Protein AF-F8D736-F1 (afdb_monomer_lite)

pLDDT: mean 84.11, std 11.19, range [50.22, 94.44]

Radius of gyration: 22.38 Å; chains: 1; bounding box: 43×28×70 Å

Organism: Halopiger xanaduensis (strain DSM 18323 / JCM 14033 / SH-6) (NCBI:txid797210)

Foldseek 3Di:
DDPVVVVVVVVVVLVVVVVVLVVLQVVLCCCPPPVHDDPLLVVLVVCCVVPVPVSLVSDVSSVSVVVSVVVVVVSVVVCVVVVVVVVVVVVVVVVVVVVVVVVVVD

Secondary structure (DSSP, 8-state):
--HHHHHHHHHHHHHHHHHHHHHHHHHHHHIIIII---HHHHHHHHHTTT-HHHHHHH-HHHHHHHHHHHHHHHHHHHHHHHHHHHHHHHHHHHHHHHHHHHHTT-

Structure (mmCIF, N/CA/C/O backbone):
data_AF-F8D736-F1
#
_entry.id   AF-F8D736-F1
#
loop_
_atom_site.group_PDB
_atom_site.id
_atom_site.type_symbol
_atom_site.label_atom_id
_atom_site.label_alt_id
_atom_site.label_comp_id
_atom_site.label_asym_id
_atom_site.label_entity_id
_atom_site.label_seq_id
_atom_site.pdbx_PDB_ins_code
_atom_site.Cartn_x
_atom_site.Cartn_y
_atom_site.Cartn_z
_atom_site.occupancy
_atom_site.B_iso_or_equiv
_atom_site.auth_seq_id
_atom_site.auth_comp_id
_atom_site.auth_asym_id
_atom_site.auth_atom_id
_atom_site.pdbx_PDB_model_num
ATOM 1 N N . MET A 1 1 ? 26.985 -11.317 -12.973 1.00 50.22 1 MET A N 1
ATOM 2 C CA . MET A 1 1 ? 25.538 -11.634 -12.963 1.00 50.22 1 MET A CA 1
ATOM 3 C C . MET A 1 1 ? 24.896 -10.781 -14.0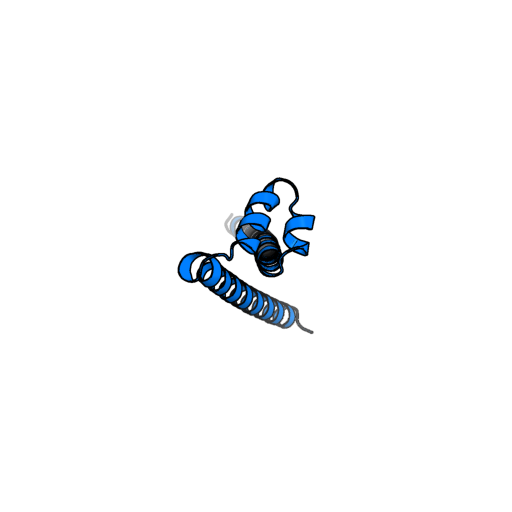50 1.00 50.22 1 MET A C 1
ATOM 5 O O . MET A 1 1 ? 25.057 -9.572 -14.001 1.00 50.22 1 MET A O 1
ATOM 9 N N . THR A 1 2 ? 24.339 -11.381 -15.103 1.00 53.56 2 THR A N 1
ATOM 10 C CA . THR A 1 2 ? 23.869 -10.651 -16.296 1.00 53.56 2 THR A CA 1
ATOM 11 C C . THR A 1 2 ? 22.703 -9.712 -15.965 1.00 53.56 2 THR A C 1
ATOM 13 O O . THR A 1 2 ? 21.812 -10.070 -15.196 1.00 53.56 2 THR A O 1
ATOM 16 N N . ASP A 1 3 ? 22.703 -8.521 -16.570 1.00 65.88 3 ASP A N 1
ATOM 17 C CA . ASP A 1 3 ? 21.742 -7.420 -16.354 1.00 65.88 3 ASP A CA 1
ATOM 18 C C . ASP A 1 3 ? 20.267 -7.875 -16.477 1.00 65.88 3 ASP A C 1
ATOM 20 O O . ASP A 1 3 ? 19.382 -7.485 -15.714 1.00 65.88 3 ASP A O 1
ATOM 24 N N . HIS A 1 4 ? 20.010 -8.840 -17.366 1.00 62.53 4 HIS A N 1
ATOM 25 C CA . HIS A 1 4 ? 18.702 -9.479 -17.525 1.00 62.53 4 HIS A CA 1
ATOM 26 C C . HIS A 1 4 ? 18.220 -10.261 -16.294 1.00 62.53 4 HIS A C 1
ATOM 28 O O . HIS A 1 4 ? 17.026 -10.230 -15.998 1.00 62.53 4 HIS A O 1
ATOM 34 N N . THR A 1 5 ? 19.109 -10.948 -15.573 1.00 69.38 5 THR A N 1
ATOM 35 C CA . THR A 1 5 ? 18.757 -11.762 -14.398 1.00 69.38 5 THR A CA 1
ATOM 36 C C . THR A 1 5 ? 18.409 -10.873 -13.209 1.00 69.38 5 THR A C 1
ATOM 38 O O . THR A 1 5 ? 17.396 -11.101 -12.551 1.00 69.38 5 THR A O 1
ATOM 41 N N . VAL A 1 6 ? 19.185 -9.805 -12.994 1.00 68.19 6 VAL A N 1
ATOM 42 C CA . VAL A 1 6 ? 18.918 -8.791 -11.958 1.00 68.19 6 VAL A CA 1
ATOM 43 C C . VAL A 1 6 ? 17.578 -8.104 -12.220 1.00 68.19 6 VAL A C 1
ATOM 45 O O . VAL A 1 6 ? 16.747 -7.991 -11.320 1.00 68.19 6 VAL A O 1
ATOM 48 N N . ARG A 1 7 ? 17.308 -7.739 -13.480 1.00 70.06 7 ARG A N 1
ATOM 49 C CA . ARG A 1 7 ? 16.031 -7.136 -13.874 1.00 70.06 7 ARG A CA 1
ATOM 50 C C . ARG A 1 7 ? 14.849 -8.082 -13.649 1.00 70.06 7 ARG A C 1
ATOM 52 O O . ARG A 1 7 ? 13.811 -7.643 -13.166 1.00 70.06 7 ARG A O 1
ATOM 59 N N . ARG A 1 8 ? 14.984 -9.371 -13.982 1.00 72.31 8 ARG A N 1
ATOM 60 C CA . ARG A 1 8 ? 13.905 -10.366 -13.830 1.00 72.31 8 ARG A CA 1
ATOM 61 C C . ARG A 1 8 ? 13.549 -10.599 -12.362 1.00 72.31 8 ARG A C 1
ATOM 63 O O . ARG A 1 8 ? 12.374 -10.536 -12.021 1.00 72.31 8 ARG A O 1
ATOM 70 N N . VAL A 1 9 ? 14.557 -10.796 -11.509 1.00 75.62 9 VAL A N 1
ATOM 71 C CA . VAL A 1 9 ? 14.366 -10.964 -10.058 1.00 75.62 9 VAL A CA 1
ATOM 72 C C . VAL A 1 9 ? 13.740 -9.709 -9.449 1.00 75.62 9 VAL A C 1
ATOM 74 O O . VAL A 1 9 ? 12.784 -9.826 -8.687 1.00 75.62 9 VAL A O 1
ATOM 77 N N . GLY A 1 10 ? 14.199 -8.517 -9.846 1.00 77.88 10 GLY A N 1
ATOM 78 C CA . GLY A 1 10 ? 13.621 -7.250 -9.390 1.00 77.88 10 GLY A CA 1
ATOM 79 C C . GLY A 1 10 ? 12.124 -7.129 -9.694 1.00 77.88 10 GLY A C 1
ATOM 80 O O . GLY A 1 10 ? 11.348 -6.752 -8.820 1.00 77.88 10 GLY A O 1
ATOM 81 N N . TRP A 1 11 ? 11.694 -7.529 -10.893 1.00 80.00 11 TRP A N 1
ATOM 82 C CA . TRP A 1 11 ? 10.274 -7.537 -11.258 1.00 80.00 11 TRP A CA 1
ATOM 83 C C . TRP A 1 11 ? 9.456 -8.582 -10.498 1.00 80.00 11 TRP A C 1
ATOM 85 O O . TRP A 1 11 ? 8.319 -8.301 -10.127 1.00 80.00 11 TRP A O 1
ATOM 95 N N . THR A 1 12 ? 10.011 -9.767 -10.237 1.00 84.88 12 THR A N 1
ATOM 96 C CA . THR A 1 12 ? 9.321 -10.790 -9.438 1.00 84.88 12 THR A CA 1
ATOM 97 C C . THR A 1 12 ? 9.130 -10.330 -7.996 1.00 84.88 12 THR A C 1
ATOM 99 O O . THR A 1 12 ? 8.025 -10.432 -7.475 1.00 84.88 12 THR A O 1
ATOM 102 N N . VAL A 1 13 ? 10.167 -9.763 -7.371 1.00 84.31 13 VAL A N 1
ATOM 103 C CA . VAL A 1 13 ? 10.081 -9.220 -6.005 1.00 84.31 13 VAL A CA 1
ATOM 104 C C . VAL A 1 13 ? 9.072 -8.074 -5.939 1.00 84.31 13 VAL A C 1
ATOM 106 O O . VAL A 1 13 ? 8.227 -8.063 -5.048 1.00 84.31 13 VAL A O 1
ATOM 109 N N . ALA A 1 14 ? 9.097 -7.156 -6.910 1.00 82.56 14 ALA A N 1
ATOM 110 C CA . ALA A 1 14 ? 8.122 -6.071 -6.994 1.00 82.56 14 ALA A CA 1
ATOM 111 C C . ALA A 1 14 ? 6.687 -6.597 -7.171 1.00 82.56 14 ALA A C 1
ATOM 113 O O . ALA A 1 14 ? 5.777 -6.130 -6.494 1.00 82.56 14 ALA A O 1
ATOM 114 N N . GLY A 1 15 ? 6.485 -7.596 -8.035 1.00 85.69 15 GLY A N 1
ATOM 115 C CA . GLY A 1 15 ? 5.176 -8.203 -8.274 1.00 85.69 15 GLY A CA 1
ATOM 116 C C . GLY A 1 15 ? 4.620 -8.933 -7.051 1.00 85.69 15 GLY A C 1
ATOM 117 O O . GLY A 1 15 ? 3.461 -8.736 -6.697 1.00 85.69 15 GLY A O 1
ATOM 118 N N . VAL A 1 16 ? 5.446 -9.730 -6.367 1.00 88.69 16 VAL A N 1
ATOM 119 C CA . VAL A 1 16 ? 5.055 -10.416 -5.123 1.00 88.69 16 VAL A CA 1
ATOM 120 C C . VAL A 1 16 ? 4.770 -9.403 -4.015 1.00 88.69 16 VAL A C 1
ATOM 122 O O . VAL A 1 16 ? 3.758 -9.524 -3.329 1.00 88.69 16 VAL A O 1
ATOM 125 N N . GLY A 1 17 ? 5.612 -8.374 -3.876 1.00 89.12 17 GLY A N 1
ATOM 126 C CA . GLY A 1 17 ? 5.391 -7.287 -2.924 1.00 89.12 17 GLY A CA 1
ATOM 127 C C . GLY A 1 17 ? 4.077 -6.550 -3.184 1.00 89.12 17 GLY A C 1
ATOM 128 O O . GLY A 1 17 ? 3.301 -6.330 -2.258 1.00 89.12 17 GLY A O 1
ATOM 129 N N . TYR A 1 18 ? 3.778 -6.249 -4.450 1.00 88.25 18 TYR A N 1
ATOM 130 C CA . TYR A 1 18 ? 2.525 -5.614 -4.853 1.00 88.25 18 TYR A CA 1
ATOM 131 C C . TYR A 1 18 ? 1.301 -6.489 -4.565 1.00 88.25 18 TYR A C 1
ATOM 133 O O . TYR A 1 18 ? 0.318 -6.010 -4.005 1.00 88.25 18 TYR A O 1
ATOM 141 N N . ALA A 1 19 ? 1.362 -7.781 -4.900 1.00 92.00 19 ALA A N 1
ATOM 142 C CA . ALA A 1 19 ? 0.279 -8.723 -4.628 1.00 92.00 19 ALA A CA 1
ATOM 143 C C . ALA A 1 19 ? 0.033 -8.892 -3.119 1.00 92.00 19 ALA A C 1
ATOM 145 O O . ALA A 1 19 ? -1.115 -8.885 -2.676 1.00 92.00 19 ALA A O 1
ATOM 146 N N . GLY A 1 20 ? 1.103 -8.987 -2.324 1.00 93.12 20 GLY A N 1
ATOM 147 C CA . GLY A 1 20 ? 1.021 -9.038 -0.865 1.00 93.12 20 GLY A CA 1
ATOM 148 C C . GLY A 1 20 ? 0.422 -7.764 -0.268 1.00 93.12 20 GLY A C 1
ATOM 149 O O . GLY A 1 20 ? -0.445 -7.839 0.605 1.00 93.12 20 GLY A O 1
ATOM 150 N N . TRP A 1 21 ? 0.815 -6.595 -0.780 1.00 94.19 21 TRP A N 1
ATOM 151 C CA . TRP A 1 21 ? 0.207 -5.320 -0.405 1.00 94.19 21 TRP A CA 1
ATOM 152 C C . TRP A 1 21 ? -1.287 -5.278 -0.755 1.00 94.19 21 TRP A C 1
ATOM 154 O O . TRP A 1 21 ?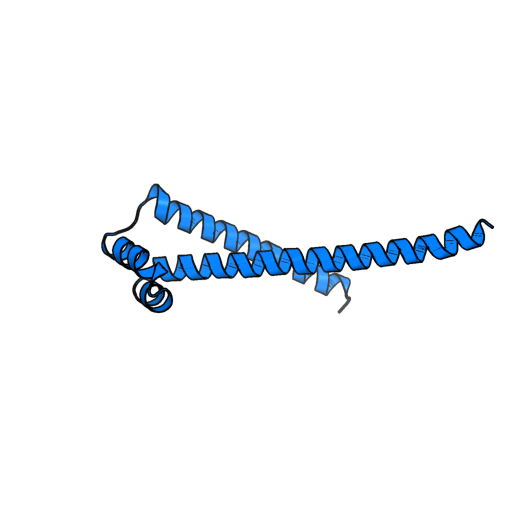 -2.095 -4.978 0.117 1.00 94.19 21 TRP A O 1
ATOM 164 N N . LEU A 1 22 ? -1.682 -5.667 -1.973 1.00 94.38 22 LEU A N 1
ATOM 165 C CA . LEU A 1 22 ? -3.091 -5.729 -2.385 1.00 94.38 22 LEU A CA 1
ATOM 166 C C . LEU A 1 22 ? -3.923 -6.645 -1.483 1.00 94.38 22 LEU A C 1
ATOM 168 O O . LEU A 1 22 ? -5.004 -6.256 -1.045 1.00 94.38 22 LEU A O 1
ATOM 172 N N . ALA A 1 23 ? -3.417 -7.843 -1.182 1.00 94.38 23 ALA A N 1
ATOM 173 C CA . ALA A 1 23 ? -4.085 -8.781 -0.284 1.00 94.38 23 ALA A CA 1
ATOM 174 C C . ALA A 1 23 ? -4.253 -8.192 1.125 1.00 94.38 23 ALA A C 1
ATOM 176 O O . ALA A 1 23 ? -5.318 -8.318 1.730 1.00 94.38 23 ALA A O 1
ATOM 177 N N . THR A 1 24 ? -3.229 -7.492 1.620 1.00 93.44 24 THR A N 1
ATOM 178 C CA . THR A 1 24 ? -3.263 -6.810 2.921 1.00 93.44 24 THR A CA 1
ATOM 179 C C . THR A 1 24 ? -4.295 -5.684 2.925 1.00 93.44 24 THR A C 1
ATOM 181 O O . THR A 1 24 ? -5.136 -5.628 3.821 1.00 93.44 24 THR A O 1
ATOM 184 N N . THR A 1 25 ? -4.301 -4.832 1.899 1.00 94.12 25 THR A N 1
ATOM 185 C CA . THR A 1 25 ? -5.284 -3.755 1.724 1.00 94.12 25 THR A CA 1
ATOM 186 C C . THR A 1 25 ? -6.706 -4.306 1.654 1.00 94.12 25 THR A C 1
ATOM 188 O O . THR A 1 25 ? -7.589 -3.798 2.341 1.00 94.12 25 THR A O 1
ATOM 191 N N . ALA A 1 26 ? -6.936 -5.376 0.886 1.00 94.44 26 ALA A N 1
ATOM 192 C CA . ALA A 1 26 ? -8.243 -6.019 0.779 1.00 94.44 26 ALA A CA 1
ATOM 193 C C . ALA A 1 26 ? -8.708 -6.597 2.124 1.00 94.44 26 ALA A C 1
ATOM 195 O O . ALA A 1 26 ? -9.860 -6.409 2.517 1.00 94.44 26 ALA A O 1
ATOM 196 N N . TYR A 1 27 ? -7.807 -7.248 2.862 1.00 94.25 27 TYR A N 1
ATOM 197 C CA . TYR A 1 27 ? -8.104 -7.771 4.192 1.00 94.25 27 TYR A CA 1
ATOM 198 C C . TYR A 1 27 ? -8.440 -6.657 5.193 1.00 94.25 27 TYR A C 1
ATOM 200 O O . TYR A 1 27 ? -9.421 -6.758 5.932 1.00 94.25 27 TYR A O 1
ATOM 208 N N . LEU A 1 28 ? -7.666 -5.570 5.203 1.00 93.19 28 LEU A N 1
ATOM 209 C CA . LEU A 1 28 ? -7.929 -4.419 6.064 1.00 93.19 28 LEU A CA 1
ATOM 210 C C . LEU A 1 28 ? -9.246 -3.726 5.692 1.00 93.19 28 LEU A C 1
ATOM 212 O O . LEU A 1 28 ? -10.031 -3.401 6.580 1.00 93.19 28 LEU A O 1
ATOM 216 N N . ALA A 1 29 ? -9.539 -3.573 4.400 1.00 93.06 29 ALA A N 1
ATOM 217 C CA . ALA A 1 29 ? -10.810 -3.035 3.928 1.00 93.06 29 ALA A CA 1
ATOM 218 C C . ALA A 1 29 ? -11.988 -3.908 4.380 1.00 93.06 29 ALA A C 1
ATOM 220 O O . ALA A 1 29 ? -12.961 -3.388 4.919 1.00 93.06 29 ALA A O 1
ATOM 221 N N . TYR A 1 30 ? -11.879 -5.233 4.254 1.00 93.44 30 TYR A N 1
ATOM 222 C CA . TYR A 1 30 ? -12.875 -6.168 4.779 1.00 93.44 30 TYR A CA 1
ATOM 223 C C . TYR A 1 30 ? -13.068 -6.003 6.294 1.00 93.44 30 TYR A C 1
ATOM 225 O O . TYR A 1 30 ? -14.197 -5.896 6.774 1.00 93.44 30 TYR A O 1
ATOM 233 N N . ARG A 1 31 ? -11.973 -5.920 7.060 1.00 90.88 31 ARG A N 1
ATOM 234 C CA . ARG A 1 31 ? -12.025 -5.711 8.514 1.00 90.88 31 ARG A CA 1
ATOM 235 C C . ARG A 1 31 ? -12.754 -4.420 8.882 1.00 90.88 31 ARG A C 1
ATOM 237 O O . ARG A 1 31 ? -13.574 -4.440 9.790 1.00 90.88 31 ARG A O 1
ATOM 244 N N . VAL A 1 32 ? -12.492 -3.321 8.182 1.00 91.69 32 VAL A N 1
ATOM 245 C CA . VAL A 1 32 ? -13.108 -2.023 8.492 1.00 91.69 32 VAL A CA 1
ATOM 246 C C . VAL A 1 32 ? -14.558 -1.945 8.011 1.00 91.69 32 VAL A C 1
ATOM 248 O O . VAL A 1 32 ? -15.415 -1.479 8.757 1.00 91.69 32 VAL A O 1
ATOM 251 N N . LEU A 1 33 ? -14.842 -2.392 6.786 1.00 92.12 33 LEU A N 1
ATOM 252 C CA . LEU A 1 33 ? -16.139 -2.185 6.132 1.00 92.12 33 LEU A CA 1
ATOM 253 C C . LEU A 1 33 ? -17.167 -3.268 6.463 1.00 92.12 33 LEU A C 1
ATOM 255 O O . LEU A 1 33 ? -18.353 -2.964 6.541 1.00 92.12 33 LEU A O 1
ATOM 259 N N . VAL A 1 34 ? -16.729 -4.517 6.6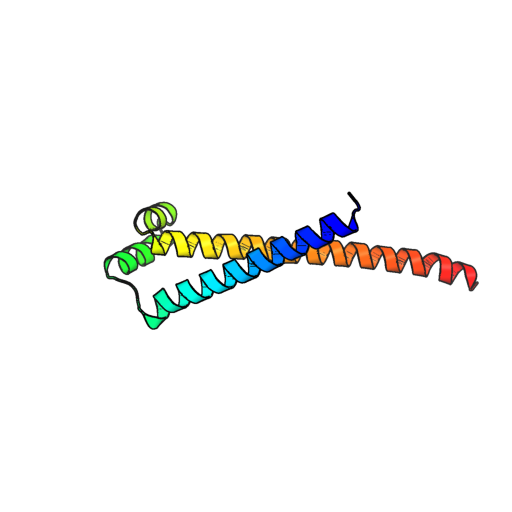40 1.00 92.75 34 VAL A N 1
ATOM 260 C CA . VAL A 1 34 ? -17.630 -5.655 6.879 1.00 92.75 34 VAL A CA 1
ATOM 261 C C . VAL A 1 34 ? -17.707 -5.992 8.361 1.00 92.75 34 VAL A C 1
ATOM 263 O O . VAL A 1 34 ? -18.800 -6.127 8.900 1.00 92.75 34 VAL A O 1
ATOM 266 N N . VAL A 1 35 ? -16.558 -6.116 9.036 1.00 92.44 35 VAL A N 1
ATOM 267 C CA . VAL A 1 35 ? -16.539 -6.450 10.473 1.00 92.44 35 VAL A CA 1
ATOM 268 C C . VAL A 1 35 ? -16.808 -5.217 11.341 1.00 92.44 35 VAL A C 1
ATOM 270 O O . VAL A 1 35 ? -17.412 -5.330 12.406 1.00 92.44 35 VAL A O 1
ATOM 273 N N . GLY A 1 36 ? -16.405 -4.037 10.873 1.00 87.19 36 GLY A N 1
ATOM 274 C CA . GLY A 1 36 ? -16.589 -2.783 11.590 1.00 87.19 36 GLY A CA 1
ATOM 275 C C . GLY A 1 36 ? -15.493 -2.505 12.619 1.00 87.19 36 GLY A C 1
ATOM 276 O O . GLY A 1 36 ? -14.656 -3.347 12.950 1.00 87.19 36 GLY A O 1
ATOM 277 N N . LEU A 1 37 ? -15.503 -1.272 13.125 1.00 89.31 37 LEU A N 1
ATOM 278 C CA . LEU A 1 37 ? -14.549 -0.785 14.118 1.00 89.31 37 LEU A CA 1
ATOM 279 C C . LEU A 1 37 ? -15.116 -0.915 15.532 1.00 89.31 37 LEU A C 1
ATOM 281 O O . LEU A 1 37 ? -16.271 -0.565 15.785 1.00 89.31 37 LEU A O 1
ATOM 285 N N . SER A 1 38 ? -14.271 -1.332 16.472 1.00 91.00 38 SER A N 1
ATOM 286 C CA . SER A 1 38 ? -14.594 -1.259 17.896 1.00 91.00 38 SER A CA 1
ATOM 287 C C . SER A 1 38 ? -14.704 0.205 18.370 1.00 91.00 38 SER A C 1
ATOM 289 O O . SER A 1 38 ? -14.180 1.118 17.724 1.00 91.00 38 SER A O 1
ATOM 291 N N . PRO A 1 39 ? -15.326 0.477 19.533 1.00 90.44 39 PRO A N 1
ATOM 292 C CA . PRO A 1 39 ? -15.413 1.836 20.076 1.00 90.44 39 PRO A CA 1
ATOM 293 C C . PRO A 1 39 ? -14.055 2.491 20.375 1.00 90.44 39 PRO A C 1
ATOM 295 O O . PRO A 1 39 ? -13.953 3.717 20.391 1.00 90.44 39 PRO A O 1
ATOM 298 N N . ALA A 1 40 ? -13.014 1.701 20.656 1.00 88.00 40 ALA A N 1
ATOM 299 C CA . ALA A 1 40 ? -11.654 2.212 20.839 1.00 88.00 40 ALA A CA 1
ATOM 300 C C . ALA A 1 40 ? -11.029 2.602 19.490 1.00 88.00 40 ALA A C 1
ATOM 302 O O . ALA A 1 40 ? -10.487 3.696 19.352 1.00 88.00 40 ALA A O 1
ATOM 303 N N . GLN A 1 41 ?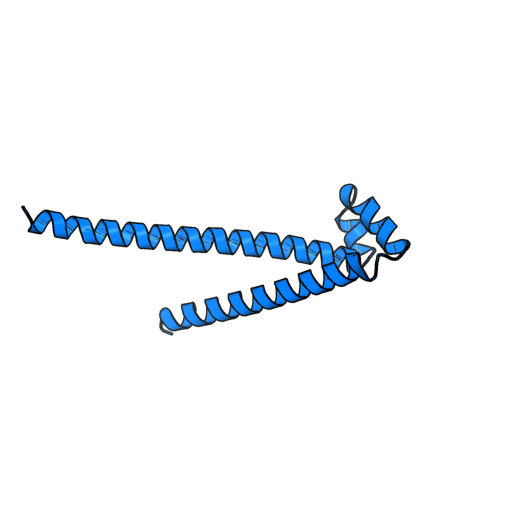 -11.216 1.760 18.472 1.00 91.00 41 GLN A N 1
ATOM 304 C CA . GLN A 1 41 ? -10.732 2.003 17.113 1.00 91.00 41 GLN A CA 1
ATOM 305 C C . GLN A 1 41 ? -11.403 3.209 16.462 1.00 91.00 41 GLN A C 1
ATOM 307 O O . GLN A 1 41 ? -10.734 3.990 15.795 1.00 91.00 41 GLN A O 1
ATOM 312 N N . ARG A 1 42 ? -12.710 3.402 16.683 1.00 89.69 42 ARG A N 1
ATOM 313 C CA . ARG A 1 42 ? -13.416 4.609 16.226 1.00 89.69 42 ARG A CA 1
ATOM 314 C C . ARG A 1 42 ? -12.811 5.877 16.813 1.00 89.69 42 ARG A C 1
ATOM 316 O O . ARG A 1 42 ? -12.509 6.791 16.061 1.00 89.69 42 ARG A O 1
ATOM 323 N N . ARG A 1 43 ? -12.557 5.899 18.124 1.00 89.25 43 ARG A N 1
ATOM 324 C CA . ARG A 1 43 ? -11.921 7.048 18.788 1.00 89.25 43 ARG A CA 1
ATOM 325 C C . ARG A 1 43 ? -10.522 7.325 18.241 1.00 89.25 43 ARG A C 1
ATOM 327 O O . ARG A 1 43 ? -10.192 8.478 17.987 1.00 89.25 43 ARG A O 1
ATOM 334 N N . ALA A 1 44 ? -9.722 6.285 18.014 1.00 88.31 44 ALA A N 1
ATOM 335 C CA . ALA A 1 44 ? -8.408 6.438 17.397 1.00 88.31 44 ALA A CA 1
ATOM 336 C C . ALA A 1 44 ? -8.512 6.964 15.949 1.00 88.31 44 ALA A C 1
ATOM 338 O O . ALA A 1 44 ? -7.773 7.869 15.573 1.00 88.31 44 ALA A O 1
ATOM 339 N N . ALA A 1 45 ? -9.472 6.475 15.158 1.00 87.75 45 ALA A N 1
ATOM 340 C CA . ALA A 1 45 ? -9.726 6.962 13.801 1.00 87.75 45 ALA A CA 1
ATOM 341 C C . ALA A 1 45 ? -10.194 8.429 13.771 1.00 87.75 45 ALA A C 1
ATOM 343 O O . ALA A 1 45 ? -9.766 9.190 12.910 1.00 87.75 45 ALA A O 1
ATOM 344 N N . GLU A 1 46 ? -11.030 8.848 14.722 1.00 90.94 46 GLU A N 1
ATOM 345 C CA . GLU A 1 46 ? -11.483 10.238 14.867 1.00 90.94 46 GLU A CA 1
ATOM 346 C C . GLU A 1 46 ? -10.348 11.183 15.286 1.00 90.94 46 GLU A C 1
ATOM 348 O O . GLU A 1 46 ? -10.310 12.335 14.860 1.00 90.94 46 GLU A O 1
ATOM 353 N N . GLN A 1 47 ? -9.400 10.704 16.095 1.00 88.81 47 GLN A N 1
ATOM 354 C CA . GLN A 1 47 ? -8.220 11.471 16.511 1.00 88.81 47 GLN A CA 1
ATOM 355 C C . GLN A 1 47 ? -7.133 11.533 15.432 1.00 88.81 47 GLN A C 1
ATOM 357 O O . GLN A 1 47 ? -6.299 12.442 15.447 1.00 88.81 47 GLN A O 1
ATOM 362 N N . PHE A 1 48 ? -7.149 10.595 14.484 1.00 89.31 48 PHE A N 1
ATOM 363 C CA . PHE A 1 48 ? -6.120 10.443 13.462 1.00 89.31 48 PHE A CA 1
ATOM 364 C C . PHE A 1 48 ? -5.829 11.723 12.648 1.00 89.31 48 PHE A C 1
ATOM 366 O O . PHE A 1 48 ? -4.651 12.038 12.487 1.00 89.31 48 PHE A O 1
ATOM 373 N N . PRO A 1 49 ? -6.819 12.518 12.182 1.00 88.94 49 PRO A N 1
ATOM 374 C CA . PRO A 1 49 ? -6.549 13.741 11.418 1.00 88.94 49 PRO A CA 1
ATOM 375 C C . PRO A 1 49 ? -5.771 14.801 12.207 1.00 88.94 49 PRO A C 1
ATOM 377 O O . PRO A 1 49 ? -5.017 15.572 11.621 1.00 88.94 49 PRO A O 1
ATOM 380 N N . ALA A 1 50 ? -5.954 14.846 13.530 1.00 90.38 50 ALA A N 1
ATOM 381 C CA . ALA A 1 50 ? -5.292 15.814 14.397 1.00 90.38 50 ALA A CA 1
ATOM 382 C C . ALA A 1 50 ? -3.937 15.303 14.907 1.00 90.38 50 ALA A C 1
ATOM 384 O O . ALA A 1 50 ? -3.000 16.087 15.049 1.00 90.38 50 ALA A O 1
ATOM 385 N N . ARG A 1 51 ? -3.834 14.001 15.212 1.00 88.06 51 ARG A N 1
ATOM 386 C CA . ARG A 1 51 ? -2.641 13.380 15.810 1.00 88.06 51 ARG A CA 1
ATOM 387 C C . ARG A 1 51 ? -2.377 11.987 15.225 1.00 88.06 51 ARG A C 1
ATOM 389 O O . ARG A 1 51 ? -2.589 10.978 15.900 1.00 88.06 51 ARG A O 1
ATOM 396 N N . PRO A 1 52 ? -1.885 11.906 13.979 1.00 83.81 52 PRO A N 1
ATOM 397 C CA . PRO A 1 52 ? -1.803 10.644 13.245 1.00 83.81 52 PRO A CA 1
ATOM 398 C C . PRO A 1 52 ? -0.819 9.649 13.869 1.00 83.81 52 PRO A C 1
ATOM 400 O O . PRO A 1 52 ? -1.119 8.462 13.943 1.00 83.81 52 PRO A O 1
ATOM 403 N N . LEU A 1 53 ? 0.330 10.122 14.367 1.00 88.00 53 LEU A N 1
ATOM 404 C CA . LEU A 1 53 ? 1.334 9.259 15.000 1.00 88.00 53 LEU A CA 1
ATOM 405 C C . LEU A 1 53 ? 0.856 8.705 16.347 1.00 88.00 53 LEU A C 1
ATOM 407 O O . LEU A 1 53 ? 1.043 7.523 16.618 1.00 88.00 53 LEU A O 1
ATOM 411 N N . GLU A 1 54 ? 0.202 9.530 17.169 1.00 89.19 54 GLU A N 1
ATOM 412 C CA . GLU A 1 54 ? -0.357 9.091 18.454 1.00 89.19 54 GLU A CA 1
ATOM 413 C C . GLU A 1 54 ? -1.502 8.093 18.240 1.00 89.19 54 GLU A C 1
ATOM 415 O O . GLU A 1 54 ? -1.519 7.037 18.865 1.00 89.19 54 GLU A O 1
ATOM 420 N N . ALA A 1 55 ? -2.416 8.377 17.308 1.00 84.50 55 ALA A N 1
ATOM 421 C CA . ALA A 1 55 ? -3.525 7.486 16.975 1.00 84.50 55 ALA A CA 1
ATOM 422 C C . ALA A 1 55 ? -3.051 6.139 16.398 1.00 84.50 55 ALA A C 1
ATOM 424 O O . ALA A 1 55 ? -3.584 5.090 16.759 1.00 84.50 55 ALA A O 1
ATOM 425 N N . ALA A 1 56 ? -2.028 6.157 15.537 1.00 87.00 56 ALA A N 1
ATOM 426 C CA . ALA A 1 56 ? -1.420 4.953 14.973 1.00 87.00 56 ALA A CA 1
ATOM 427 C C . ALA A 1 56 ? -0.663 4.116 16.018 1.00 87.00 56 ALA A C 1
ATOM 429 O O . ALA A 1 56 ? -0.649 2.891 15.920 1.00 87.00 56 ALA A O 1
ATOM 430 N N . ALA A 1 57 ? -0.040 4.759 17.010 1.00 85.50 57 ALA A N 1
ATOM 431 C CA . ALA A 1 57 ? 0.637 4.072 18.109 1.00 85.50 57 ALA A CA 1
ATOM 432 C C . ALA A 1 57 ? -0.347 3.516 19.153 1.00 85.50 57 ALA A C 1
ATOM 434 O O . ALA A 1 57 ? -0.069 2.493 19.776 1.00 85.50 57 ALA A O 1
ATOM 435 N N . ALA A 1 58 ? -1.489 4.181 19.344 1.00 85.25 58 ALA A N 1
ATOM 436 C CA . ALA A 1 58 ? -2.499 3.799 20.327 1.00 85.25 58 ALA A CA 1
ATOM 437 C C . ALA A 1 58 ? -3.339 2.584 19.902 1.00 85.25 58 ALA A C 1
ATOM 439 O O . ALA A 1 58 ? -3.798 1.839 20.767 1.00 85.25 58 ALA A O 1
ATOM 440 N N . ASP A 1 59 ? -3.546 2.373 18.597 1.00 90.06 59 ASP A N 1
ATOM 441 C CA . ASP A 1 59 ? -4.311 1.237 18.082 1.00 90.06 59 ASP A CA 1
ATOM 442 C C . ASP A 1 59 ? -3.582 0.527 16.919 1.00 90.06 59 ASP A C 1
ATOM 444 O O . ASP A 1 59 ? -3.365 1.132 15.863 1.00 90.06 59 ASP A O 1
ATOM 448 N N . PRO A 1 60 ? -3.252 -0.776 17.056 1.00 88.94 60 PRO A N 1
ATOM 449 C CA . PRO A 1 60 ? -2.521 -1.525 16.033 1.00 88.94 60 PRO A CA 1
ATOM 450 C C . PRO A 1 60 ? -3.220 -1.588 14.670 1.00 88.94 60 PRO A C 1
ATOM 452 O O . PRO A 1 60 ? -2.546 -1.634 13.641 1.00 88.94 60 PRO A O 1
ATOM 455 N N . LEU A 1 61 ? -4.560 -1.604 14.634 1.00 89.88 61 LEU A N 1
ATOM 456 C CA . LEU A 1 61 ? -5.309 -1.627 13.377 1.00 89.88 61 LEU A CA 1
ATOM 457 C C . LEU A 1 61 ? -5.164 -0.288 12.652 1.00 89.88 61 LEU A C 1
ATOM 459 O O . LEU A 1 61 ? -4.930 -0.275 11.445 1.00 89.88 61 LEU A O 1
ATOM 463 N N . ILE A 1 62 ? -5.267 0.824 13.381 1.00 89.06 62 ILE A N 1
ATOM 464 C CA . ILE A 1 62 ? -5.066 2.167 12.821 1.00 89.06 62 ILE A CA 1
ATOM 465 C C . ILE A 1 62 ? -3.628 2.330 12.322 1.00 89.06 62 ILE A C 1
ATOM 467 O O . ILE A 1 62 ? -3.419 2.815 11.209 1.00 89.06 62 ILE A O 1
ATOM 471 N N . GLY A 1 63 ? -2.643 1.846 13.084 1.00 91.06 63 GLY A N 1
ATOM 472 C CA . GLY A 1 63 ? -1.246 1.817 12.650 1.00 91.06 63 GLY A CA 1
ATOM 473 C C . GLY A 1 63 ? -1.031 1.017 11.362 1.00 91.06 63 GLY A C 1
ATOM 474 O O . GLY A 1 63 ? -0.387 1.506 10.434 1.00 91.06 63 GLY A O 1
ATOM 475 N N . LEU A 1 64 ? -1.621 -0.179 11.254 1.00 92.75 64 LEU A N 1
ATOM 476 C CA . LEU A 1 64 ? -1.555 -1.009 10.045 1.00 92.75 64 LEU A CA 1
ATOM 477 C C . LEU A 1 64 ? -2.226 -0.353 8.836 1.00 92.75 64 LEU A C 1
ATOM 479 O O . LEU A 1 64 ? -1.692 -0.429 7.729 1.00 92.75 64 LEU A O 1
ATOM 483 N N . LEU A 1 65 ? -3.374 0.299 9.030 1.00 90.75 65 LEU A N 1
ATOM 484 C CA . LEU A 1 65 ? -4.059 1.055 7.980 1.00 90.75 65 LEU A CA 1
ATOM 485 C C . LEU A 1 65 ? -3.180 2.199 7.472 1.00 90.75 65 LEU A C 1
ATOM 487 O O . LEU A 1 65 ? -2.975 2.326 6.265 1.00 90.75 65 LEU A O 1
ATOM 491 N N . PHE A 1 66 ? -2.604 2.982 8.385 1.00 90.25 66 PHE A N 1
ATOM 492 C CA . PHE A 1 66 ? -1.698 4.069 8.031 1.00 90.25 66 PHE A CA 1
ATOM 493 C C . PHE A 1 66 ? -0.473 3.569 7.261 1.00 90.25 66 PHE A C 1
ATOM 495 O O . PHE A 1 66 ? -0.155 4.091 6.191 1.00 90.25 66 PHE A O 1
ATOM 502 N N . LEU A 1 67 ? 0.179 2.518 7.762 1.00 91.88 67 LEU A N 1
ATOM 503 C CA . LEU A 1 67 ? 1.361 1.939 7.130 1.00 91.88 67 LEU A CA 1
ATOM 504 C C . LEU A 1 67 ? 1.042 1.378 5.738 1.00 91.88 67 LEU A C 1
ATOM 506 O O . LEU A 1 67 ? 1.830 1.535 4.809 1.00 91.88 67 LEU A O 1
ATOM 510 N N . THR A 1 68 ? -0.131 0.763 5.580 1.00 93.31 68 THR A N 1
ATOM 511 C CA . THR A 1 68 ? -0.590 0.194 4.306 1.00 93.31 68 THR A CA 1
ATOM 512 C C . THR A 1 68 ? -0.866 1.282 3.271 1.00 93.31 68 THR A C 1
ATOM 514 O O . THR A 1 68 ? -0.467 1.133 2.114 1.00 93.31 68 THR A O 1
ATOM 517 N N . LEU A 1 69 ? -1.489 2.395 3.672 1.00 91.06 69 LEU A N 1
ATOM 518 C CA . LEU A 1 69 ? -1.693 3.559 2.803 1.00 91.06 69 LEU A CA 1
ATOM 519 C C . LEU A 1 69 ? -0.359 4.195 2.400 1.00 91.06 69 LEU A C 1
ATOM 521 O O . LEU A 1 69 ? -0.135 4.469 1.222 1.00 91.06 69 LEU A O 1
ATOM 525 N N . PHE A 1 70 ? 0.550 4.373 3.360 1.00 91.75 70 PHE A N 1
ATOM 526 C CA . PHE A 1 70 ? 1.879 4.920 3.099 1.00 91.75 70 PHE A CA 1
ATOM 527 C C . PHE A 1 70 ? 2.688 4.026 2.148 1.00 91.75 70 PHE A C 1
ATOM 529 O O . PHE A 1 70 ? 3.281 4.513 1.187 1.00 91.75 70 PHE A O 1
ATOM 536 N N . ALA A 1 71 ? 2.655 2.707 2.357 1.00 92.00 71 ALA A N 1
ATOM 537 C CA . ALA A 1 71 ? 3.272 1.739 1.456 1.00 92.00 71 ALA A CA 1
ATOM 538 C C . ALA A 1 71 ? 2.667 1.806 0.045 1.00 92.00 71 ALA A C 1
ATOM 540 O O . ALA A 1 71 ? 3.414 1.783 -0.931 1.00 92.00 71 ALA A O 1
ATOM 541 N N . GLY A 1 72 ? 1.343 1.953 -0.068 1.00 91.38 72 GLY A N 1
ATOM 542 C CA . GLY A 1 72 ? 0.656 2.132 -1.349 1.00 91.38 72 GLY A CA 1
ATOM 543 C C . GLY A 1 72 ? 1.166 3.350 -2.116 1.00 91.38 72 GLY A C 1
ATOM 544 O O . GLY A 1 72 ? 1.538 3.230 -3.281 1.00 91.38 72 GLY A O 1
ATOM 545 N N . LEU A 1 73 ? 1.298 4.493 -1.437 1.00 93.69 73 LEU A N 1
ATOM 546 C CA . LEU A 1 73 ? 1.826 5.721 -2.036 1.00 93.69 73 LEU A CA 1
ATOM 547 C C . LEU A 1 73 ? 3.259 5.542 -2.567 1.00 93.69 73 LEU A C 1
ATOM 549 O O . LEU A 1 73 ? 3.587 6.001 -3.662 1.00 93.69 73 LEU A O 1
ATOM 553 N N . LEU A 1 74 ? 4.117 4.849 -1.811 1.00 92.31 74 LEU A N 1
ATOM 554 C CA . LEU A 1 74 ? 5.489 4.559 -2.233 1.00 92.31 74 LEU A CA 1
ATOM 555 C C . LEU A 1 74 ? 5.536 3.616 -3.440 1.00 92.31 74 LEU A C 1
ATOM 557 O O . LEU A 1 74 ? 6.324 3.83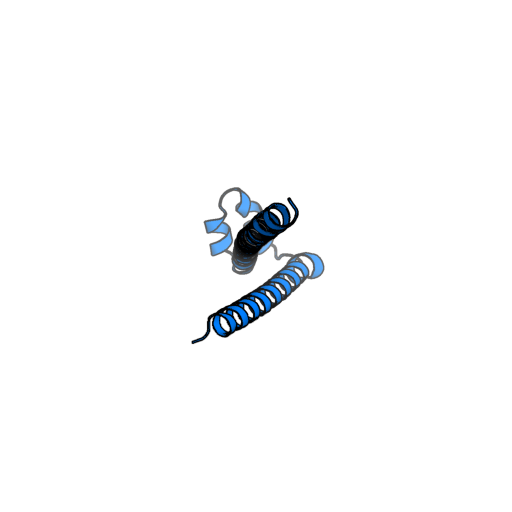6 -4.360 1.00 92.31 74 LEU A O 1
ATOM 561 N N . ILE A 1 75 ? 4.692 2.583 -3.446 1.00 88.12 75 ILE A N 1
ATOM 562 C CA . ILE A 1 75 ? 4.565 1.638 -4.558 1.00 88.12 75 ILE A CA 1
ATOM 563 C C . ILE A 1 75 ? 4.114 2.371 -5.822 1.00 88.12 75 ILE A C 1
ATOM 565 O O . ILE A 1 75 ? 4.752 2.227 -6.863 1.00 88.12 75 ILE A O 1
ATOM 569 N N . GLU A 1 76 ? 3.053 3.176 -5.745 1.00 87.94 76 GLU A N 1
ATOM 570 C CA . GLU A 1 76 ? 2.549 3.946 -6.885 1.00 87.94 76 GLU A CA 1
ATOM 571 C C . GLU A 1 76 ? 3.605 4.921 -7.407 1.00 87.94 76 GLU A C 1
ATOM 573 O O . GLU A 1 76 ? 3.887 4.945 -8.608 1.00 87.94 76 GLU A O 1
ATOM 578 N N . GLY A 1 77 ? 4.265 5.657 -6.507 1.00 90.50 77 GLY A N 1
ATOM 579 C CA . GLY A 1 77 ? 5.367 6.548 -6.860 1.00 90.50 77 GLY A CA 1
ATOM 580 C C . GLY A 1 77 ? 6.502 5.813 -7.577 1.00 90.50 77 GLY A C 1
ATOM 581 O O . GLY A 1 77 ? 6.996 6.286 -8.603 1.00 90.50 77 GLY A O 1
ATOM 582 N N . ALA A 1 78 ? 6.878 4.625 -7.097 1.00 86.25 78 ALA A N 1
ATOM 583 C CA . ALA A 1 78 ? 7.898 3.798 -7.730 1.00 86.25 78 ALA A CA 1
ATOM 584 C C . ALA A 1 78 ? 7.457 3.299 -9.115 1.00 86.25 78 ALA A C 1
ATOM 586 O O . ALA A 1 78 ? 8.225 3.406 -10.073 1.00 86.25 78 ALA A O 1
ATOM 587 N N . VAL A 1 79 ? 6.228 2.793 -9.252 1.00 85.50 79 VAL A N 1
ATOM 588 C CA . VAL A 1 79 ? 5.684 2.308 -10.531 1.00 85.50 79 VAL A CA 1
ATOM 589 C C . VAL A 1 79 ? 5.647 3.431 -11.564 1.00 85.50 79 VAL A C 1
ATOM 591 O O . VAL A 1 79 ? 6.119 3.241 -12.687 1.00 85.50 79 VAL A O 1
ATOM 594 N N . LEU A 1 80 ? 5.157 4.614 -11.186 1.00 89.44 80 LEU A N 1
ATOM 595 C CA . LEU A 1 80 ? 5.118 5.783 -12.064 1.00 89.44 80 LEU A CA 1
ATOM 596 C C . LEU A 1 80 ? 6.526 6.229 -12.462 1.00 89.44 80 LEU A C 1
ATOM 598 O O . LEU A 1 80 ? 6.789 6.451 -13.645 1.00 89.44 80 LEU A O 1
ATOM 602 N N . TYR A 1 81 ? 7.449 6.309 -11.502 1.00 89.44 81 TYR A N 1
ATOM 603 C CA . TYR A 1 81 ? 8.825 6.717 -11.762 1.00 89.44 81 TYR A CA 1
ATOM 604 C C . TYR A 1 81 ? 9.546 5.749 -12.707 1.00 89.44 81 TYR A C 1
ATOM 606 O O . TYR A 1 81 ? 10.069 6.164 -13.745 1.00 89.44 81 TYR A O 1
ATOM 614 N N . TYR A 1 82 ? 9.556 4.452 -12.387 1.00 84.56 82 TYR A N 1
ATOM 615 C CA . TYR A 1 82 ? 10.242 3.446 -13.198 1.00 84.56 82 TYR A CA 1
ATOM 616 C C . TYR A 1 82 ? 9.561 3.240 -14.550 1.00 84.56 82 TYR A C 1
ATOM 618 O O . TYR A 1 82 ? 10.253 3.106 -15.561 1.00 84.56 82 TYR A O 1
ATOM 626 N N . GLY A 1 83 ? 8.227 3.270 -14.595 1.00 85.44 83 GLY A N 1
ATOM 627 C CA . GLY A 1 83 ? 7.462 3.218 -15.837 1.00 85.44 83 GLY A CA 1
ATOM 628 C C . GLY A 1 83 ? 7.805 4.389 -16.757 1.00 85.44 83 GLY A C 1
ATOM 629 O O . GLY A 1 83 ? 8.136 4.187 -17.928 1.00 85.44 83 GLY A O 1
ATOM 630 N N . TYR A 1 84 ? 7.834 5.610 -16.216 1.00 89.38 84 TYR A N 1
ATOM 631 C CA . TYR A 1 84 ? 8.221 6.801 -16.969 1.00 89.38 84 TYR A CA 1
ATOM 632 C C . TYR A 1 84 ? 9.684 6.758 -17.430 1.00 89.38 84 TYR A C 1
ATOM 634 O O . TYR A 1 84 ? 9.982 7.072 -18.585 1.00 89.38 84 TYR A O 1
ATOM 642 N N . ALA A 1 85 ? 10.609 6.327 -16.569 1.00 86.38 85 ALA A N 1
ATOM 643 C CA . ALA A 1 85 ? 12.020 6.192 -16.921 1.00 86.38 85 ALA A CA 1
ATOM 644 C C . ALA A 1 85 ? 12.229 5.186 -18.067 1.00 86.38 85 ALA A C 1
ATOM 646 O O . ALA A 1 85 ? 12.958 5.473 -19.021 1.00 86.38 85 ALA A O 1
ATOM 647 N N . GLN A 1 86 ? 11.545 4.038 -18.020 1.00 86.81 86 GLN A N 1
ATOM 648 C CA . GLN A 1 86 ? 11.586 3.034 -19.086 1.00 86.81 86 GLN A CA 1
ATOM 649 C C . GLN A 1 86 ? 10.968 3.553 -20.383 1.00 86.81 86 GLN A C 1
ATOM 651 O O . GLN A 1 86 ? 11.561 3.376 -21.450 1.00 86.81 86 GLN A O 1
ATOM 656 N N . TRP A 1 87 ? 9.832 4.250 -20.301 1.00 89.81 87 TRP A N 1
ATOM 657 C CA . TRP A 1 87 ? 9.215 4.900 -21.455 1.00 89.81 87 TRP A CA 1
ATOM 658 C C . TRP A 1 87 ? 10.160 5.919 -22.100 1.00 89.81 87 TRP A C 1
ATOM 660 O O . TRP A 1 87 ? 10.371 5.886 -23.313 1.00 89.81 87 TRP A O 1
ATOM 670 N N . ARG A 1 88 ? 10.810 6.773 -21.300 1.00 91.00 88 ARG A N 1
ATOM 671 C CA . ARG A 1 88 ? 11.771 7.774 -21.784 1.00 91.00 88 ARG A CA 1
ATOM 672 C C . ARG A 1 88 ? 12.989 7.124 -22.438 1.00 91.00 88 ARG A C 1
ATOM 674 O O . ARG A 1 88 ? 13.435 7.590 -23.486 1.00 91.00 88 ARG A O 1
ATOM 681 N N . ALA A 1 89 ? 13.521 6.053 -21.851 1.00 86.31 89 ALA A N 1
ATOM 682 C CA . ALA A 1 89 ? 14.640 5.307 -22.421 1.00 86.31 89 ALA A CA 1
ATOM 683 C C . ALA A 1 89 ? 14.256 4.638 -23.751 1.00 86.31 89 ALA A C 1
ATOM 685 O O . ALA A 1 89 ? 14.998 4.741 -24.726 1.00 86.31 89 ALA A O 1
ATOM 686 N N . ALA A 1 90 ? 13.079 4.012 -23.823 1.00 86.38 90 ALA A N 1
ATOM 687 C CA . ALA A 1 90 ? 12.561 3.418 -25.053 1.00 86.38 90 ALA A CA 1
ATOM 688 C C . ALA A 1 90 ? 12.308 4.477 -26.138 1.00 86.38 90 ALA A C 1
ATOM 690 O O . ALA A 1 90 ? 12.643 4.257 -27.300 1.00 86.38 90 ALA A O 1
ATOM 691 N N . ARG A 1 91 ? 11.779 5.648 -25.760 1.00 86.62 91 ARG A N 1
ATOM 692 C CA . ARG A 1 91 ? 11.564 6.783 -26.666 1.00 86.62 91 ARG A CA 1
ATOM 693 C C . ARG A 1 91 ? 12.881 7.287 -27.256 1.00 86.62 91 ARG A C 1
ATOM 695 O O . ARG A 1 91 ? 12.950 7.476 -28.464 1.00 86.62 91 ARG A O 1
ATOM 702 N N . ARG A 1 92 ? 13.922 7.454 -26.432 1.00 85.19 92 ARG A N 1
ATOM 703 C CA . ARG A 1 92 ? 15.264 7.848 -26.899 1.00 85.19 92 ARG A CA 1
ATOM 704 C C . ARG A 1 92 ? 15.844 6.828 -27.875 1.00 85.19 92 ARG A C 1
ATOM 706 O O . ARG A 1 92 ? 16.237 7.210 -28.965 1.00 85.19 92 ARG A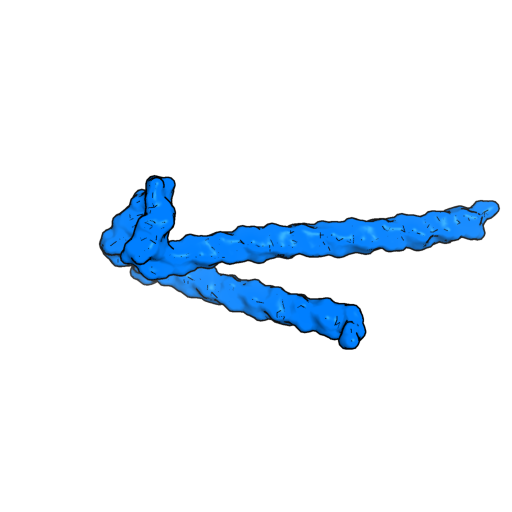 O 1
ATOM 713 N N . ARG A 1 93 ? 15.773 5.534 -27.541 1.00 82.31 93 ARG A N 1
ATOM 714 C CA . ARG A 1 93 ? 16.230 4.457 -28.436 1.00 82.31 93 ARG A CA 1
ATOM 715 C C . ARG A 1 93 ? 15.520 4.473 -29.790 1.00 82.31 93 ARG A C 1
ATOM 717 O O . ARG A 1 93 ? 16.166 4.229 -30.795 1.00 82.31 93 ARG A O 1
ATOM 724 N N . ARG A 1 94 ? 14.213 4.760 -29.834 1.00 80.56 94 ARG A N 1
ATOM 725 C CA . ARG A 1 94 ? 13.480 4.892 -31.107 1.00 80.56 94 ARG A CA 1
ATOM 726 C C . ARG A 1 94 ? 13.995 6.063 -31.946 1.00 80.56 94 ARG A C 1
ATOM 728 O O . ARG A 1 94 ? 14.285 5.868 -33.117 1.00 80.56 94 ARG A O 1
ATOM 735 N N . ILE A 1 95 ? 14.186 7.230 -31.330 1.00 78.06 95 ILE A N 1
ATOM 736 C CA . ILE A 1 95 ? 14.722 8.424 -32.006 1.00 78.06 95 ILE A CA 1
ATOM 737 C C . ILE A 1 95 ? 16.132 8.159 -32.557 1.00 78.06 95 ILE A C 1
ATOM 739 O O . ILE A 1 95 ? 16.431 8.525 -33.691 1.00 78.06 95 ILE A O 1
ATOM 743 N N . ASP A 1 96 ? 16.987 7.490 -31.780 1.00 76.06 96 ASP A N 1
ATOM 744 C CA . ASP A 1 96 ? 18.357 7.162 -32.193 1.00 76.06 96 ASP A CA 1
ATOM 745 C C . ASP A 1 96 ? 18.404 6.145 -33.348 1.00 76.06 96 ASP A C 1
ATOM 747 O O . ASP A 1 96 ? 19.362 6.146 -34.116 1.00 76.06 96 ASP A O 1
ATOM 751 N N . LEU A 1 97 ? 17.378 5.299 -33.498 1.00 71.94 97 LEU A N 1
ATOM 752 C CA . LEU A 1 97 ? 17.253 4.333 -34.598 1.00 71.94 97 LEU A CA 1
ATOM 753 C C . LEU A 1 97 ? 16.659 4.954 -35.873 1.00 71.94 97 LEU A C 1
ATOM 755 O O . LEU A 1 97 ? 17.032 4.558 -36.975 1.00 71.94 97 LEU A O 1
ATOM 759 N N . GLU A 1 98 ? 15.761 5.933 -35.743 1.00 69.81 98 GLU A N 1
ATOM 760 C CA . GLU A 1 98 ? 15.139 6.633 -36.879 1.00 69.81 98 GLU A CA 1
ATOM 761 C C . GLU A 1 98 ? 16.123 7.598 -37.571 1.00 69.81 98 GLU A C 1
ATOM 763 O O . GLU A 1 98 ? 16.147 7.698 -38.797 1.00 69.81 98 GLU A O 1
ATOM 768 N N . ARG A 1 99 ? 17.014 8.239 -36.804 1.00 60.16 99 ARG A N 1
ATOM 769 C CA . ARG A 1 99 ? 17.998 9.219 -37.301 1.00 60.16 99 ARG A CA 1
ATOM 770 C C . ARG A 1 99 ? 18.964 8.697 -38.389 1.00 60.16 99 ARG A C 1
ATOM 772 O O . ARG A 1 99 ? 19.118 9.378 -39.403 1.00 60.16 99 ARG A O 1
ATOM 779 N N . PRO A 1 100 ? 19.621 7.530 -38.235 1.00 60.22 100 PRO A N 1
ATOM 780 C CA . PRO A 1 100 ? 20.479 6.969 -39.280 1.00 60.22 100 PRO A CA 1
ATOM 781 C C . PRO A 1 100 ? 19.681 6.369 -40.450 1.00 60.22 100 PRO A C 1
ATOM 783 O O . PRO A 1 100 ? 20.160 6.383 -41.584 1.00 60.22 100 PRO A O 1
ATOM 786 N N . ALA A 1 101 ? 18.451 5.893 -40.216 1.00 59.00 101 ALA A N 1
ATOM 787 C CA . ALA A 1 101 ? 17.588 5.369 -41.276 1.00 59.00 101 ALA A CA 1
ATOM 788 C C . ALA A 1 101 ? 17.156 6.470 -42.263 1.00 59.00 101 ALA A C 1
ATOM 790 O O . ALA A 1 101 ? 17.173 6.248 -43.474 1.00 59.00 101 ALA A O 1
ATOM 791 N N . GLU A 1 102 ? 16.848 7.674 -41.768 1.00 57.88 102 GLU A N 1
ATOM 792 C CA . GLU A 1 102 ? 16.550 8.845 -42.605 1.00 57.88 102 GLU A CA 1
ATOM 793 C C . GLU A 1 102 ? 17.778 9.379 -43.358 1.00 57.88 102 GLU A C 1
ATOM 795 O O . GLU A 1 102 ? 17.639 9.856 -44.484 1.00 57.88 102 GLU A O 1
ATOM 800 N N . GLN A 1 103 ? 18.980 9.270 -42.780 1.00 58.22 103 GLN A N 1
ATOM 801 C CA . GLN A 1 103 ? 20.227 9.659 -43.450 1.00 58.22 103 GLN A CA 1
ATOM 802 C C . GLN A 1 103 ? 20.645 8.698 -44.568 1.00 58.22 103 GLN A C 1
ATOM 804 O O . GLN A 1 103 ? 21.244 9.154 -45.530 1.00 58.22 103 GLN A O 1
ATOM 809 N N . SER A 1 104 ? 20.315 7.403 -44.486 1.00 56.91 104 SER A N 1
ATOM 810 C CA . SER A 1 104 ? 20.603 6.445 -45.572 1.00 56.91 104 SER A CA 1
ATOM 811 C C . SER A 1 104 ? 19.598 6.487 -46.734 1.00 56.91 104 SER A C 1
ATOM 813 O O . SER A 1 104 ? 19.814 5.852 -47.762 1.00 56.91 104 SER A O 1
ATOM 815 N N . ARG A 1 105 ? 18.473 7.196 -46.557 1.00 54.59 105 ARG A N 1
ATOM 816 C CA . ARG A 1 105 ? 17.383 7.300 -47.542 1.00 54.59 105 ARG A CA 1
ATOM 817 C C . ARG A 1 105 ? 17.473 8.563 -48.415 1.00 54.59 105 ARG A C 1
ATOM 819 O O . ARG A 1 105 ? 16.677 8.700 -49.341 1.00 54.59 105 ARG A O 1
ATOM 826 N N . LYS A 1 106 ? 18.388 9.482 -48.101 1.00 50.31 106 LYS A N 1
ATOM 827 C CA . LYS A 1 106 ? 18.734 10.651 -48.923 1.00 50.31 106 LYS A CA 1
ATOM 828 C C . LYS A 1 106 ? 20.022 10.380 -49.681 1.00 50.31 106 LYS A C 1
ATOM 830 O O . LYS A 1 106 ? 20.105 10.873 -50.823 1.00 50.31 106 LYS A O 1
#

Sequence (106 aa):
MTDHTVRRVGWTVAGVGYAGWLATTAYLAYRVLVVGLSPAQRRAAEQFPARPLEAAAADPLIGLLFLTLFAGLLIEGAVLYYGYAQWRAARRRRIDLERPAEQSRK